Protein AF-A0A3D5IE37-F1 (afdb_monomer)

Mean predicted aligned error: 9.12 Å

Structure (mmCIF, N/CA/C/O backbone):
data_AF-A0A3D5IE37-F1
#
_entry.id   AF-A0A3D5IE37-F1
#
loop_
_atom_site.group_PDB
_atom_site.id
_atom_site.type_symbol
_atom_site.label_atom_id
_atom_site.label_alt_id
_atom_site.label_comp_id
_atom_site.label_asym_id
_atom_site.label_entity_id
_atom_site.label_seq_id
_atom_site.pdbx_PDB_ins_code
_atom_site.Cartn_x
_atom_site.Cartn_y
_atom_site.Cartn_z
_atom_site.occupancy
_atom_site.B_iso_or_equiv
_atom_site.auth_seq_id
_atom_site.auth_comp_id
_atom_site.auth_asym_id
_atom_site.auth_atom_id
_atom_site.pdbx_PDB_model_num
ATOM 1 N N . PHE A 1 1 ? 24.289 -5.145 -9.942 1.00 61.62 1 PHE A N 1
ATOM 2 C CA . PHE A 1 1 ? 22.861 -5.297 -10.279 1.00 61.62 1 PHE A CA 1
ATOM 3 C C . PHE A 1 1 ? 22.129 -5.679 -9.008 1.00 61.62 1 PHE A C 1
ATOM 5 O O . PHE A 1 1 ? 22.575 -6.608 -8.351 1.00 61.62 1 PHE A O 1
ATOM 12 N N . GLY A 1 2 ? 21.115 -4.911 -8.611 1.00 79.81 2 GLY A N 1
ATOM 13 C CA . GLY A 1 2 ? 20.305 -5.196 -7.425 1.00 79.81 2 GLY A CA 1
ATOM 14 C C . GLY A 1 2 ? 18.873 -5.520 -7.830 1.00 79.81 2 GLY A C 1
ATOM 15 O O . GLY A 1 2 ? 18.390 -5.004 -8.842 1.00 79.81 2 GLY A O 1
ATOM 16 N N . TYR A 1 3 ? 18.218 -6.362 -7.045 1.00 84.81 3 TYR A N 1
ATOM 17 C CA . TYR A 1 3 ? 16.787 -6.631 -7.114 1.00 84.81 3 TYR A CA 1
ATOM 18 C C . TYR A 1 3 ? 16.126 -6.117 -5.836 1.00 84.81 3 TYR A C 1
ATOM 20 O O . TYR A 1 3 ? 16.789 -5.929 -4.813 1.00 84.81 3 TYR A O 1
ATOM 28 N N . LYS A 1 4 ? 14.833 -5.843 -5.925 1.00 86.88 4 LYS A N 1
ATOM 29 C CA . LYS A 1 4 ? 13.971 -5.525 -4.793 1.00 86.88 4 LYS A CA 1
ATOM 30 C C . LYS A 1 4 ? 12.756 -6.440 -4.853 1.00 86.88 4 LYS A C 1
ATOM 32 O O . LYS A 1 4 ? 12.306 -6.813 -5.935 1.00 86.88 4 LYS A O 1
ATOM 37 N N . GLU A 1 5 ? 12.265 -6.810 -3.687 1.00 86.50 5 GLU A N 1
ATOM 38 C CA . GLU A 1 5 ? 11.065 -7.619 -3.534 1.00 86.50 5 GLU A CA 1
ATOM 39 C C . GLU A 1 5 ? 9.984 -6.734 -2.935 1.00 86.50 5 GLU A C 1
ATOM 41 O O . GLU A 1 5 ? 10.234 -5.994 -1.985 1.00 86.50 5 GLU A O 1
ATOM 46 N N . HIS A 1 6 ? 8.804 -6.804 -3.527 1.00 85.12 6 HIS A N 1
ATOM 47 C CA . HIS A 1 6 ? 7.599 -6.133 -3.092 1.00 85.12 6 HIS A CA 1
ATOM 48 C C . HIS A 1 6 ? 6.653 -7.192 -2.555 1.00 85.12 6 HIS A C 1
ATOM 50 O O . HIS A 1 6 ? 6.383 -8.182 -3.235 1.00 85.12 6 HIS A O 1
ATOM 56 N N . ILE A 1 7 ? 6.154 -7.003 -1.341 1.00 84.19 7 ILE A N 1
ATOM 57 C CA . ILE A 1 7 ? 5.320 -8.008 -0.678 1.00 84.19 7 ILE A CA 1
ATOM 58 C C . ILE A 1 7 ? 4.006 -7.354 -0.288 1.00 84.19 7 ILE A C 1
ATOM 60 O O . ILE A 1 7 ? 4.006 -6.317 0.373 1.00 84.19 7 ILE A O 1
ATOM 64 N N . SER A 1 8 ? 2.894 -7.982 -0.665 1.00 85.00 8 SER A N 1
ATOM 65 C CA . SER A 1 8 ? 1.564 -7.615 -0.198 1.00 85.00 8 SER A CA 1
ATOM 66 C C . SER A 1 8 ? 1.031 -8.652 0.776 1.00 85.00 8 SER A C 1
ATOM 68 O O . SER A 1 8 ? 1.040 -9.863 0.520 1.00 85.00 8 SER A O 1
ATOM 70 N N . VAL A 1 9 ? 0.577 -8.155 1.917 1.00 82.38 9 VAL A N 1
ATOM 71 C CA . VAL A 1 9 ? 0.139 -8.954 3.054 1.00 82.38 9 VAL A CA 1
ATOM 72 C C . VAL A 1 9 ? -1.236 -8.488 3.491 1.00 82.38 9 VAL A C 1
ATOM 74 O O . VAL A 1 9 ? -1.500 -7.291 3.552 1.00 82.38 9 VAL A O 1
ATOM 77 N N . ASP A 1 10 ? -2.109 -9.420 3.843 1.00 83.06 10 ASP A N 1
ATOM 78 C CA . ASP A 1 10 ? -3.398 -9.085 4.430 1.00 83.06 10 ASP A CA 1
ATOM 79 C C . ASP A 1 10 ? -3.194 -8.508 5.841 1.00 83.06 10 ASP A C 1
ATOM 81 O O . ASP A 1 10 ? -2.530 -9.108 6.689 1.00 83.06 10 ASP A O 1
ATOM 85 N N . ALA A 1 11 ? -3.744 -7.322 6.101 1.00 76.19 11 ALA A N 1
ATOM 86 C CA . ALA A 1 11 ? -3.515 -6.597 7.351 1.00 76.19 11 ALA A CA 1
ATOM 87 C C . ALA A 1 11 ? -4.199 -7.256 8.562 1.00 76.19 11 ALA A C 1
ATOM 89 O O . ALA A 1 11 ? -3.743 -7.078 9.695 1.00 76.19 11 ALA A O 1
ATOM 90 N N . ASP A 1 12 ? -5.291 -7.990 8.328 1.00 75.88 12 ASP A N 1
ATOM 91 C CA . ASP A 1 12 ? -6.107 -8.594 9.381 1.00 75.88 12 ASP A CA 1
ATOM 92 C C . ASP A 1 12 ? -5.509 -9.935 9.844 1.00 75.88 12 ASP A C 1
ATOM 94 O O . ASP A 1 12 ? -5.401 -10.197 11.044 1.00 75.88 12 ASP A O 1
ATOM 98 N N . SER A 1 13 ? -5.099 -10.777 8.893 1.00 73.75 13 SER A N 1
ATOM 99 C CA . SER A 1 13 ? -4.557 -12.121 9.126 1.00 73.75 13 SER A CA 1
ATOM 100 C C . SER A 1 13 ? -3.029 -12.177 9.169 1.00 73.75 13 SER A C 1
ATOM 102 O O . SER A 1 13 ? -2.472 -13.108 9.750 1.00 73.75 13 SER A O 1
ATOM 104 N N . GLY A 1 14 ? -2.337 -11.200 8.576 1.00 73.50 14 GLY A N 1
ATOM 105 C CA . GLY A 1 14 ? -0.884 -11.229 8.404 1.00 73.50 14 GLY A CA 1
ATOM 106 C C . GLY A 1 14 ? -0.408 -12.220 7.335 1.00 73.50 14 GLY A C 1
ATOM 107 O O . GLY A 1 14 ? 0.783 -12.525 7.290 1.00 73.50 14 GLY A O 1
ATOM 108 N N . LEU A 1 15 ? -1.312 -12.741 6.496 1.00 76.69 15 LEU A N 1
ATOM 109 C CA . LEU A 1 15 ? -0.975 -13.697 5.441 1.00 76.69 15 LEU A CA 1
ATOM 110 C C . LEU A 1 15 ? -0.472 -12.989 4.187 1.00 76.69 15 LEU A C 1
ATOM 112 O O . LEU A 1 15 ? -1.116 -12.078 3.666 1.00 76.69 15 LEU A O 1
ATOM 116 N N . VAL A 1 16 ? 0.677 -13.438 3.683 1.00 78.94 16 VAL A N 1
ATOM 117 C CA . VAL A 1 16 ? 1.215 -12.975 2.402 1.00 78.94 16 VAL A CA 1
ATOM 118 C C . VAL A 1 16 ? 0.307 -13.479 1.290 1.00 78.94 16 VAL A C 1
ATOM 120 O O . VAL A 1 16 ? 0.041 -14.679 1.209 1.00 78.94 16 VAL A O 1
ATOM 123 N N . HIS A 1 17 ? -0.153 -12.570 0.436 1.00 78.12 17 HIS A N 1
ATOM 124 C CA . HIS A 1 17 ? -1.025 -12.923 -0.681 1.00 78.12 17 HIS A CA 1
ATOM 125 C C . HIS A 1 17 ? -0.387 -12.664 -2.049 1.00 78.12 17 HIS A C 1
ATOM 127 O O . HIS A 1 17 ? -0.724 -13.370 -2.996 1.00 78.12 17 HIS A O 1
ATOM 133 N N . THR A 1 18 ? 0.557 -11.719 -2.150 1.00 82.19 18 THR A N 1
ATOM 134 C CA . THR A 1 18 ? 1.283 -11.426 -3.396 1.00 82.19 18 THR A CA 1
ATOM 135 C C . THR A 1 18 ? 2.745 -11.094 -3.096 1.00 82.19 18 THR A C 1
ATOM 137 O O . THR A 1 18 ? 3.034 -10.391 -2.128 1.00 82.19 18 THR A O 1
ATOM 140 N N . VAL A 1 19 ? 3.669 -11.585 -3.924 1.00 84.88 19 VAL A N 1
ATOM 141 C CA . VAL A 1 19 ? 5.097 -11.242 -3.871 1.00 84.88 19 VAL A CA 1
ATOM 142 C C . VAL A 1 19 ? 5.585 -11.006 -5.291 1.00 84.88 19 VAL A C 1
ATOM 144 O O . VAL A 1 19 ? 5.461 -11.894 -6.126 1.00 84.88 19 VAL A O 1
ATOM 147 N N . GLU A 1 20 ? 6.171 -9.840 -5.536 1.00 84.75 20 GLU A N 1
ATOM 148 C CA . GLU A 1 20 ? 6.696 -9.446 -6.841 1.00 84.75 20 GLU A CA 1
ATOM 149 C C . GLU A 1 20 ? 8.157 -9.022 -6.732 1.00 84.75 20 GLU A C 1
ATOM 151 O O . GLU A 1 20 ? 8.533 -8.224 -5.874 1.00 84.75 20 GLU A O 1
ATOM 156 N N . THR A 1 21 ? 9.004 -9.525 -7.625 1.00 85.19 21 THR A N 1
ATOM 157 C CA . THR A 1 21 ? 10.433 -9.192 -7.638 1.00 85.19 21 THR A CA 1
ATOM 158 C C . THR A 1 21 ? 10.746 -8.324 -8.842 1.00 85.19 21 THR A C 1
ATOM 160 O O . THR A 1 21 ? 10.523 -8.715 -9.985 1.00 85.19 21 THR A O 1
ATOM 163 N N . THR A 1 22 ? 11.326 -7.150 -8.604 1.00 86.12 22 THR A N 1
ATOM 164 C CA . THR A 1 22 ? 11.709 -6.231 -9.676 1.00 86.12 22 THR A CA 1
ATOM 165 C C . THR A 1 22 ? 13.175 -5.846 -9.612 1.00 86.12 22 THR A C 1
ATOM 167 O O . THR A 1 22 ? 13.880 -6.023 -8.614 1.00 86.12 22 THR A O 1
ATOM 170 N N . SER A 1 23 ? 13.676 -5.314 -10.724 1.00 86.19 23 SER A N 1
ATOM 171 C CA . SER A 1 23 ? 15.002 -4.704 -10.737 1.00 86.19 23 SER A CA 1
ATOM 172 C C . SER A 1 23 ? 15.029 -3.451 -9.855 1.00 86.19 23 SER A C 1
ATOM 174 O O . SER A 1 23 ? 14.052 -2.709 -9.774 1.00 86.19 23 SER A O 1
ATOM 176 N N . ALA A 1 24 ? 16.179 -3.151 -9.248 1.00 83.44 24 ALA A N 1
ATOM 177 C CA . ALA A 1 24 ? 16.326 -2.002 -8.350 1.00 83.44 24 ALA A CA 1
ATOM 178 C C . ALA A 1 24 ? 15.996 -0.634 -8.991 1.00 83.44 24 ALA A C 1
ATOM 180 O O . ALA A 1 24 ? 15.788 0.338 -8.268 1.00 83.44 24 ALA A O 1
ATOM 181 N N . ASN A 1 25 ? 15.943 -0.553 -10.325 1.00 85.12 25 ASN A N 1
ATOM 182 C CA . ASN A 1 25 ? 15.612 0.664 -11.067 1.00 85.12 25 ASN A CA 1
ATOM 183 C C . ASN A 1 25 ? 14.100 0.957 -11.123 1.00 85.12 25 ASN A C 1
ATOM 185 O O . ASN A 1 25 ? 13.705 2.079 -11.432 1.00 85.12 25 ASN A O 1
ATOM 189 N N . VAL A 1 26 ? 13.242 -0.031 -10.847 1.00 84.19 26 VAL A N 1
ATOM 190 C CA . VAL A 1 26 ? 11.786 0.162 -10.861 1.00 84.19 26 VAL A CA 1
ATOM 191 C C . VAL A 1 26 ? 11.369 0.948 -9.620 1.00 84.19 26 VAL A C 1
ATOM 193 O O . VAL A 1 26 ? 11.796 0.652 -8.502 1.00 84.19 26 VAL A O 1
ATOM 196 N N . HIS A 1 27 ? 10.546 1.980 -9.812 1.00 82.69 27 HIS A N 1
ATOM 197 C CA . HIS A 1 27 ? 10.017 2.770 -8.705 1.00 82.69 27 HIS A CA 1
ATOM 198 C C . HIS A 1 27 ? 8.890 2.008 -8.000 1.00 82.69 27 HIS A C 1
ATOM 200 O O . HIS A 1 27 ? 7.975 1.518 -8.659 1.00 82.69 27 HIS A O 1
ATOM 206 N N . ASP A 1 28 ? 8.913 1.971 -6.667 1.00 82.06 28 ASP A N 1
ATOM 207 C CA . ASP A 1 28 ? 8.025 1.111 -5.871 1.00 82.06 28 ASP A CA 1
ATOM 208 C C . ASP A 1 28 ? 6.542 1.438 -6.114 1.00 82.06 28 ASP A C 1
ATOM 210 O O . ASP A 1 28 ? 5.707 0.553 -6.261 1.00 82.06 28 ASP A O 1
ATOM 214 N N . SER A 1 29 ? 6.212 2.720 -6.298 1.00 83.19 29 SER A N 1
ATOM 215 C CA . SER A 1 29 ? 4.851 3.151 -6.651 1.00 83.19 29 SER A CA 1
ATOM 216 C C . SER A 1 29 ? 4.298 2.607 -7.979 1.00 83.19 29 SER A C 1
ATOM 218 O O . SER A 1 29 ? 3.123 2.832 -8.239 1.00 83.19 29 SER A O 1
ATOM 220 N N . ASN A 1 30 ? 5.100 2.006 -8.873 1.00 84.19 30 ASN A N 1
ATOM 221 C CA . ASN A 1 30 ? 4.582 1.321 -10.078 1.00 84.19 30 ASN A CA 1
ATOM 222 C C . ASN A 1 30 ? 4.021 -0.060 -9.721 1.00 84.19 30 ASN A C 1
ATOM 224 O O . ASN A 1 30 ? 3.115 -0.546 -10.378 1.00 84.19 30 ASN A O 1
ATOM 228 N N . MET A 1 31 ? 4.553 -0.687 -8.674 1.00 85.75 31 MET A N 1
ATOM 229 C CA . MET A 1 31 ? 4.253 -2.081 -8.362 1.00 85.75 31 MET A CA 1
ATOM 230 C C . MET A 1 31 ? 2.967 -2.253 -7.569 1.00 85.75 31 MET A C 1
ATOM 232 O O . MET A 1 31 ? 2.509 -3.370 -7.388 1.00 85.75 31 MET A O 1
ATOM 236 N N . VAL A 1 32 ? 2.346 -1.160 -7.123 1.00 84.88 32 VAL A N 1
ATOM 237 C CA . VAL A 1 32 ? 1.114 -1.229 -6.333 1.00 84.88 32 VAL A CA 1
ATOM 238 C C . VAL A 1 32 ? -0.007 -1.927 -7.095 1.00 84.88 32 VAL A C 1
ATOM 240 O O . VAL A 1 32 ? -0.757 -2.665 -6.481 1.00 84.88 32 VAL A O 1
ATOM 243 N N . VAL A 1 33 ? -0.103 -1.744 -8.411 1.00 84.31 33 VAL A N 1
ATOM 244 C CA . VAL A 1 33 ? -1.137 -2.391 -9.233 1.00 84.31 33 VAL A CA 1
ATOM 245 C C . VAL A 1 33 ? -0.969 -3.910 -9.238 1.00 84.31 33 VAL A C 1
ATOM 247 O O . VAL A 1 33 ? -1.936 -4.625 -9.008 1.00 84.31 33 VAL A O 1
ATOM 250 N N . GLU A 1 34 ? 0.264 -4.386 -9.412 1.00 85.00 34 GLU A N 1
ATOM 251 C CA . GLU A 1 34 ? 0.602 -5.818 -9.430 1.00 85.00 34 GLU A CA 1
ATOM 252 C C . GLU A 1 34 ? 0.430 -6.477 -8.053 1.00 85.00 34 GLU A C 1
ATOM 254 O O . GLU A 1 34 ? 0.144 -7.665 -7.941 1.00 85.00 34 GLU A O 1
ATOM 259 N N . LEU A 1 35 ? 0.588 -5.702 -6.978 1.00 84.50 35 LEU A N 1
ATOM 260 C CA . LEU A 1 35 ? 0.480 -6.196 -5.608 1.00 84.50 35 LEU A CA 1
ATOM 261 C C . LEU A 1 35 ? -0.967 -6.386 -5.137 1.00 84.50 35 LEU A C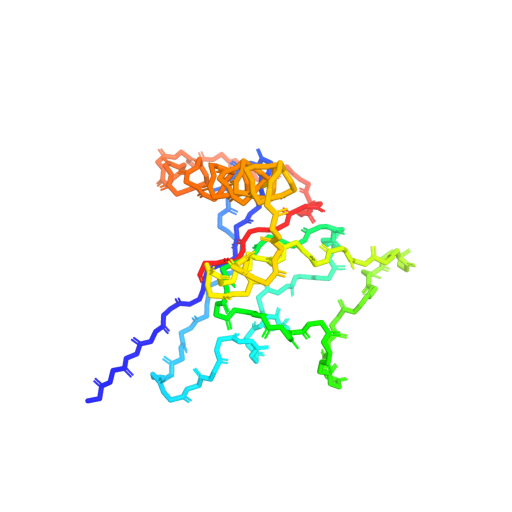 1
ATOM 263 O O . LEU A 1 35 ? -1.191 -7.138 -4.188 1.00 84.50 35 LEU A O 1
ATOM 267 N N . LEU A 1 36 ? -1.937 -5.720 -5.767 1.00 84.31 36 LEU A N 1
ATOM 268 C CA . LEU A 1 36 ? -3.338 -5.721 -5.346 1.00 84.31 36 LEU A CA 1
ATOM 269 C C . LEU A 1 36 ? -4.148 -6.806 -6.055 1.00 84.31 36 LEU A C 1
ATOM 271 O O . LEU A 1 36 ? -4.015 -7.027 -7.253 1.00 84.31 36 LEU A O 1
ATOM 275 N N . GLN A 1 37 ? -5.061 -7.439 -5.322 1.00 79.44 37 GLN A N 1
ATOM 276 C CA . GLN A 1 37 ? -5.996 -8.431 -5.864 1.00 79.44 37 GLN A CA 1
ATOM 277 C C . GLN A 1 37 ? -7.322 -7.801 -6.322 1.00 79.44 37 GLN A C 1
ATOM 279 O O . GLN A 1 37 ? -8.177 -8.468 -6.910 1.00 79.44 37 GLN A O 1
ATOM 284 N N . GLY A 1 38 ? -7.514 -6.509 -6.044 1.00 79.50 38 GLY A N 1
ATOM 285 C CA . GLY A 1 38 ? -8.718 -5.758 -6.376 1.00 79.50 38 GLY A CA 1
ATOM 286 C C . GLY A 1 38 ? -9.867 -6.000 -5.399 1.00 79.50 38 GLY A C 1
ATOM 287 O O . GLY A 1 38 ? -10.989 -5.589 -5.673 1.00 79.50 38 GLY A O 1
ATOM 288 N N . THR A 1 39 ? -9.641 -6.652 -4.257 1.00 81.50 39 THR A N 1
ATOM 289 C CA . THR A 1 39 ? -10.670 -6.849 -3.212 1.00 81.50 39 THR A CA 1
ATOM 290 C C . THR A 1 39 ? -10.464 -5.949 -1.998 1.00 81.50 39 THR A C 1
ATOM 292 O O . THR A 1 39 ? -11.368 -5.782 -1.173 1.00 81.50 39 THR A O 1
ATOM 295 N N . GLU A 1 40 ? -9.294 -5.326 -1.924 1.00 82.38 40 GLU A N 1
ATOM 296 C CA . GLU A 1 40 ? -8.842 -4.472 -0.845 1.00 82.38 40 GLU A CA 1
ATOM 297 C C . GLU A 1 40 ? -9.678 -3.190 -0.761 1.00 82.38 40 GLU A C 1
ATOM 299 O O . GLU A 1 40 ? -10.092 -2.608 -1.762 1.00 82.38 40 GLU A O 1
ATOM 304 N N . LYS A 1 41 ? -9.925 -2.727 0.462 1.00 84.12 41 LYS A N 1
ATOM 305 C CA . LYS A 1 41 ? -10.604 -1.459 0.762 1.00 84.12 41 LYS A CA 1
ATOM 306 C C . LYS A 1 41 ? -9.642 -0.428 1.313 1.00 84.12 41 LYS A C 1
ATOM 308 O O . LYS A 1 41 ? -9.836 0.763 1.086 1.00 84.12 41 LYS A O 1
ATOM 313 N N . GLU A 1 42 ? -8.621 -0.868 2.037 1.00 84.88 42 GLU A N 1
ATOM 314 C CA . GLU A 1 42 ? -7.579 -0.007 2.580 1.00 84.88 42 GLU A CA 1
ATOM 315 C C . GLU A 1 42 ? -6.204 -0.595 2.250 1.00 84.88 42 GLU A C 1
ATOM 317 O O . GLU A 1 42 ? -5.987 -1.795 2.405 1.00 84.88 42 GLU A O 1
ATOM 322 N N . ILE A 1 43 ? -5.290 0.254 1.780 1.00 86.19 43 ILE A N 1
ATOM 323 C CA . ILE A 1 43 ? -3.919 -0.119 1.416 1.00 86.19 43 ILE A CA 1
ATOM 324 C C . ILE A 1 43 ? -2.961 0.688 2.278 1.00 86.19 43 ILE A C 1
ATOM 326 O O . ILE A 1 43 ? -2.953 1.917 2.217 1.00 86.19 43 ILE A O 1
ATOM 330 N N . TYR A 1 44 ? -2.118 0.016 3.046 1.00 85.69 44 TYR A N 1
ATOM 331 C CA . TYR A 1 44 ? -1.062 0.630 3.843 1.00 85.69 44 TYR A CA 1
ATOM 332 C C . TYR A 1 44 ? 0.277 0.409 3.163 1.00 85.69 44 TYR A C 1
ATOM 334 O O . TYR A 1 44 ? 0.607 -0.722 2.838 1.00 85.69 44 TYR A O 1
ATOM 342 N N . GLY A 1 45 ? 1.076 1.454 2.982 1.00 85.50 45 GLY A N 1
ATOM 343 C CA . GLY A 1 45 ? 2.385 1.317 2.345 1.00 85.50 45 GLY A CA 1
ATOM 344 C C . GLY A 1 45 ? 3.406 2.304 2.877 1.00 85.50 45 GLY A C 1
ATOM 345 O O . GLY A 1 45 ? 3.050 3.340 3.442 1.00 85.50 45 GLY A O 1
ATOM 346 N N . ASP A 1 46 ? 4.688 1.994 2.687 1.00 84.00 46 ASP A N 1
ATOM 347 C CA . ASP A 1 46 ? 5.767 2.934 2.989 1.00 84.00 46 ASP A CA 1
ATOM 348 C C . ASP A 1 46 ? 5.747 4.132 2.021 1.00 84.00 46 ASP A C 1
ATOM 350 O O . 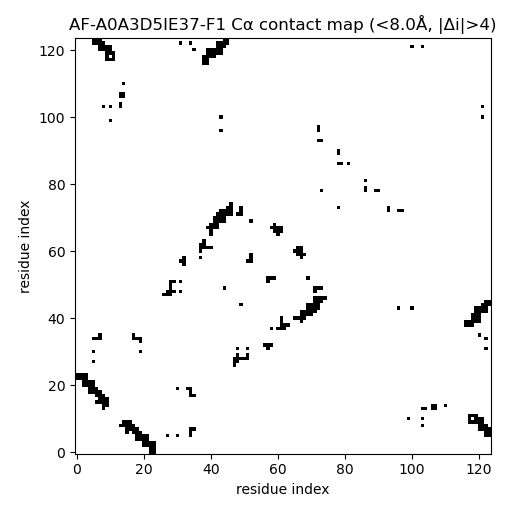ASP A 1 46 ? 5.209 4.097 0.918 1.00 84.00 46 ASP A O 1
ATOM 354 N N . SER A 1 47 ? 6.417 5.202 2.414 1.00 81.06 47 SER A N 1
ATOM 355 C CA . SER A 1 47 ? 6.679 6.415 1.653 1.00 81.06 47 SER A CA 1
ATOM 356 C C . SER A 1 47 ? 7.386 6.219 0.298 1.00 81.06 47 SER A C 1
ATOM 358 O O . SER A 1 47 ? 7.476 7.180 -0.478 1.00 81.06 47 SER A O 1
ATOM 360 N N . GLY A 1 48 ? 7.882 5.013 -0.008 1.00 82.19 48 GLY A N 1
ATOM 361 C CA . GLY A 1 48 ? 8.322 4.606 -1.353 1.00 82.19 48 GLY A CA 1
ATOM 362 C C . GLY A 1 48 ? 7.156 4.447 -2.339 1.00 82.19 48 GLY A C 1
ATOM 363 O O . GLY A 1 48 ? 7.272 4.793 -3.513 1.00 82.19 48 GLY A O 1
ATOM 364 N N . TYR A 1 49 ? 5.982 4.062 -1.837 1.00 84.38 49 TYR A N 1
ATOM 365 C CA . TYR A 1 49 ? 4.741 3.921 -2.601 1.00 84.38 49 TYR A CA 1
ATOM 366 C C . TYR A 1 49 ? 3.947 5.233 -2.714 1.00 84.38 49 TYR A C 1
ATOM 368 O O . TYR A 1 49 ? 2.835 5.268 -3.244 1.00 84.38 49 TYR A O 1
ATOM 376 N N . LEU A 1 50 ? 4.505 6.346 -2.225 1.00 84.56 50 LEU A N 1
ATOM 377 C CA . LEU A 1 50 ? 3.844 7.646 -2.259 1.00 84.56 50 LEU A CA 1
ATOM 378 C C . LEU A 1 50 ? 3.556 8.067 -3.707 1.00 84.56 50 LEU A C 1
ATOM 380 O O . LEU A 1 50 ? 4.442 8.059 -4.560 1.00 84.56 50 LEU A O 1
ATOM 384 N N . GLY A 1 51 ? 2.312 8.472 -3.966 1.00 82.62 51 GLY A N 1
ATOM 385 C CA . GLY A 1 51 ? 1.860 8.877 -5.298 1.00 82.62 51 GLY A CA 1
ATOM 386 C C . GLY A 1 51 ? 1.374 7.732 -6.187 1.00 82.62 51 GLY A C 1
ATOM 387 O O . GLY A 1 51 ? 0.974 8.014 -7.310 1.00 82.62 51 GLY A O 1
ATOM 388 N N . ALA A 1 52 ? 1.347 6.485 -5.699 1.00 83.62 52 ALA A N 1
ATOM 389 C CA . ALA A 1 52 ? 0.712 5.374 -6.413 1.00 83.62 52 ALA A CA 1
ATOM 390 C C . ALA A 1 52 ? -0.769 5.652 -6.727 1.00 83.62 52 ALA A C 1
ATOM 392 O O . ALA A 1 52 ? -1.222 5.360 -7.820 1.00 83.62 52 ALA A O 1
ATOM 393 N N . GLU A 1 53 ? -1.488 6.324 -5.820 1.00 80.56 53 GLU A N 1
ATOM 394 C CA . GLU A 1 53 ? -2.894 6.728 -6.007 1.00 80.56 53 GLU A CA 1
ATOM 395 C C . GLU A 1 53 ? -3.120 7.739 -7.150 1.00 80.56 53 GLU A C 1
ATOM 397 O O . GLU A 1 53 ? -4.253 7.973 -7.551 1.00 80.56 53 GLU A O 1
ATOM 402 N N . LYS A 1 54 ? -2.063 8.412 -7.628 1.00 82.50 54 LYS A N 1
ATOM 403 C CA . LYS A 1 54 ? -2.161 9.493 -8.627 1.00 82.50 54 LYS A CA 1
ATOM 404 C C . LYS A 1 54 ? -1.736 9.061 -10.020 1.00 82.50 54 LYS A C 1
ATOM 406 O O . LYS A 1 54 ? -1.615 9.914 -10.895 1.00 82.50 54 LYS A O 1
ATOM 411 N N . LYS A 1 55 ? -1.420 7.784 -10.199 1.00 82.12 55 LYS A N 1
ATOM 412 C CA . LYS A 1 55 ? -1.020 7.270 -11.498 1.00 82.12 55 LYS A CA 1
ATOM 413 C C . LYS A 1 55 ? -2.220 6.884 -12.335 1.00 82.12 55 LYS A C 1
ATOM 415 O O . LYS A 1 55 ? -3.285 6.586 -11.805 1.00 82.12 55 LYS A O 1
ATOM 420 N N . ASP A 1 56 ? -2.005 6.871 -13.642 1.00 78.00 56 ASP A N 1
ATOM 421 C CA . ASP A 1 56 ? -3.033 6.522 -14.619 1.00 78.00 56 ASP A CA 1
ATOM 422 C C . ASP A 1 56 ? -3.465 5.048 -14.511 1.00 78.00 56 ASP A C 1
ATOM 424 O O . ASP A 1 56 ? -4.592 4.711 -14.859 1.00 78.00 56 ASP A O 1
ATOM 428 N N . ASP A 1 57 ? -2.594 4.181 -13.988 1.00 81.75 57 ASP A N 1
ATOM 429 C CA . ASP A 1 57 ? -2.833 2.755 -13.739 1.00 81.75 57 ASP A CA 1
ATOM 430 C C . ASP A 1 57 ? -3.364 2.456 -12.322 1.00 81.75 57 ASP A C 1
ATOM 432 O O . ASP A 1 57 ? -3.557 1.296 -11.962 1.00 81.75 57 ASP A O 1
ATOM 436 N N . ALA A 1 58 ? -3.628 3.479 -11.502 1.00 81.50 58 ALA A N 1
ATOM 437 C CA . ALA A 1 58 ? -4.025 3.290 -10.111 1.00 81.50 58 ALA A CA 1
ATOM 438 C C . ALA A 1 58 ? -5.403 2.618 -9.964 1.00 81.50 58 ALA A C 1
ATOM 440 O O . ALA A 1 58 ? -6.419 3.090 -10.481 1.00 81.50 58 ALA A O 1
ATOM 441 N N . ILE A 1 59 ? -5.460 1.560 -9.151 1.00 82.69 59 ILE A N 1
ATOM 442 C CA . ILE A 1 59 ? -6.711 0.887 -8.782 1.00 82.69 59 ILE A CA 1
ATOM 443 C C . ILE A 1 59 ? -7.423 1.696 -7.688 1.00 82.69 59 ILE A C 1
ATOM 445 O O . ILE A 1 59 ? -7.228 1.496 -6.494 1.00 82.69 59 ILE A O 1
ATOM 449 N N . LEU A 1 60 ? -8.274 2.639 -8.089 1.00 83.88 60 LEU A N 1
ATOM 450 C CA . LEU A 1 60 ? -9.012 3.493 -7.146 1.00 83.88 60 LEU A CA 1
ATOM 451 C C . LEU A 1 60 ? -10.295 2.853 -6.606 1.00 83.88 60 LEU A C 1
ATOM 453 O O . LEU A 1 60 ? -10.833 3.308 -5.596 1.00 83.88 60 LEU A O 1
ATOM 457 N N . VAL A 1 61 ? -10.800 1.822 -7.281 1.00 84.81 61 VAL A N 1
ATOM 458 C CA . VAL A 1 61 ? -12.017 1.100 -6.909 1.00 84.81 61 VAL A CA 1
ATOM 459 C C . VAL A 1 61 ? -11.747 -0.393 -6.885 1.00 84.81 61 VAL A C 1
ATOM 461 O O . VAL A 1 61 ? -11.033 -0.917 -7.734 1.00 84.81 61 VAL A O 1
ATOM 464 N N . ASN A 1 62 ? -12.324 -1.072 -5.903 1.00 84.50 62 ASN A N 1
ATOM 465 C CA . ASN A 1 62 ? -12.252 -2.519 -5.813 1.00 84.50 62 ASN A CA 1
ATOM 466 C C . ASN A 1 62 ? -13.264 -3.179 -6.773 1.00 84.50 62 ASN A C 1
ATOM 468 O O . ASN A 1 62 ? -14.139 -2.521 -7.341 1.00 84.50 62 ASN A O 1
ATOM 472 N N . ASN A 1 63 ? -13.197 -4.501 -6.894 1.00 83.12 63 ASN A N 1
ATOM 473 C CA . ASN A 1 63 ? -14.099 -5.326 -7.701 1.00 83.12 63 ASN A CA 1
ATOM 474 C C . ASN A 1 63 ? -15.570 -5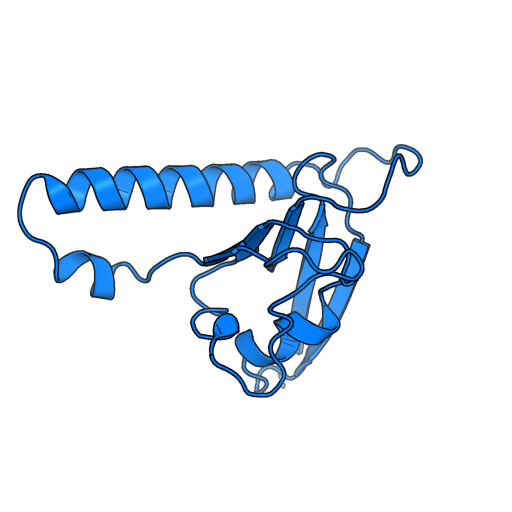.220 -7.248 1.00 83.12 63 ASN A C 1
ATOM 476 O O . ASN A 1 63 ? -16.479 -5.528 -8.013 1.00 83.12 63 ASN A O 1
ATOM 480 N N . GLU A 1 64 ? -15.823 -4.759 -6.018 1.00 80.75 64 GLU A N 1
ATOM 481 C CA . GLU A 1 64 ? -17.166 -4.470 -5.496 1.00 80.75 64 GLU A CA 1
ATOM 482 C C . GLU A 1 64 ? -17.648 -3.037 -5.820 1.00 80.75 64 GLU A C 1
ATOM 484 O O . GLU A 1 64 ? -18.714 -2.632 -5.351 1.00 80.75 64 GLU A O 1
ATOM 489 N N . GLY A 1 65 ? -16.866 -2.239 -6.556 1.00 82.12 65 GLY A N 1
ATOM 490 C CA . GLY A 1 65 ? -17.161 -0.840 -6.885 1.00 82.12 65 GLY A CA 1
ATOM 491 C C . GLY A 1 65 ? -16.989 0.147 -5.723 1.00 82.12 65 GLY A C 1
ATOM 492 O O . GLY A 1 65 ? -17.492 1.269 -5.784 1.00 82.12 65 GLY A O 1
ATOM 493 N N . LYS A 1 66 ? -16.309 -0.247 -4.641 1.00 85.00 66 LYS A N 1
ATOM 494 C CA . LYS A 1 66 ? -16.028 0.608 -3.477 1.00 85.00 66 LYS A CA 1
ATOM 495 C C . LYS A 1 66 ? -14.680 1.312 -3.639 1.00 85.00 66 LYS A C 1
ATOM 497 O O . LYS A 1 66 ? -13.729 0.682 -4.097 1.00 85.00 66 LYS A O 1
ATOM 502 N N . PRO A 1 67 ? -14.568 2.585 -3.221 1.00 86.12 67 PRO A N 1
ATOM 503 C CA . PRO A 1 67 ? -13.312 3.316 -3.298 1.00 86.12 67 PRO A CA 1
ATOM 504 C C . PRO A 1 67 ? -12.272 2.719 -2.350 1.00 86.12 67 PRO A C 1
ATOM 506 O O . PRO A 1 67 ? -12.570 2.452 -1.181 1.00 86.12 67 PRO A O 1
ATOM 509 N N . ILE A 1 68 ? -11.051 2.562 -2.851 1.00 87.19 68 ILE A N 1
ATOM 510 C CA . ILE A 1 68 ? -9.909 2.079 -2.082 1.00 87.19 68 ILE A CA 1
ATOM 511 C C . ILE A 1 68 ? -9.214 3.261 -1.402 1.00 87.19 68 ILE A C 1
ATOM 513 O O . ILE A 1 68 ? -8.940 4.295 -2.012 1.00 87.19 68 ILE A O 1
ATOM 517 N N . ARG A 1 69 ? -8.928 3.124 -0.107 1.00 87.38 69 ARG A N 1
ATOM 518 C CA . ARG A 1 69 ? -8.237 4.137 0.693 1.00 87.38 69 ARG A CA 1
ATOM 519 C C . ARG A 1 69 ? -6.745 3.853 0.751 1.00 87.38 69 ARG A C 1
ATOM 521 O O . ARG A 1 69 ? -6.305 2.929 1.432 1.00 87.38 69 ARG A O 1
ATOM 528 N N . TYR A 1 70 ? -5.966 4.719 0.120 1.00 85.62 70 TYR A N 1
ATOM 529 C CA . TYR A 1 70 ? -4.511 4.688 0.190 1.00 85.62 70 TYR A CA 1
ATOM 530 C C . TYR A 1 70 ? -4.011 5.372 1.469 1.00 85.62 70 TYR A C 1
ATOM 532 O O . TYR A 1 70 ? -4.061 6.590 1.633 1.00 85.62 70 TYR A O 1
ATOM 540 N N . GLN A 1 71 ? -3.498 4.577 2.401 1.00 85.19 71 GLN A N 1
ATOM 541 C CA . GLN A 1 71 ? -2.890 5.007 3.656 1.00 85.19 71 GLN A CA 1
ATOM 542 C C . GLN A 1 71 ? -1.368 4.900 3.585 1.00 85.19 71 GLN A C 1
ATOM 544 O O . GLN A 1 71 ? -0.729 4.218 4.384 1.00 85.19 71 GLN A O 1
ATOM 549 N N . ILE A 1 72 ? -0.775 5.637 2.649 1.00 85.44 72 ILE A N 1
ATOM 550 C CA . ILE A 1 72 ? 0.676 5.662 2.481 1.00 85.44 72 ILE A CA 1
ATOM 551 C C . ILE A 1 72 ? 1.338 6.554 3.537 1.00 85.44 72 ILE A C 1
ATOM 553 O O . ILE A 1 72 ? 0.837 7.633 3.884 1.00 85.44 72 ILE A O 1
ATOM 557 N N . ASN A 1 73 ? 2.464 6.077 4.052 1.00 80.56 73 ASN A N 1
ATOM 558 C CA . ASN A 1 73 ? 3.301 6.773 5.012 1.00 80.56 73 ASN A CA 1
ATOM 559 C C . ASN A 1 73 ? 3.918 8.044 4.405 1.00 80.56 73 ASN A C 1
ATOM 561 O O . ASN A 1 73 ? 4.412 8.061 3.272 1.00 80.56 73 ASN A O 1
ATOM 565 N N . LYS A 1 74 ? 3.879 9.147 5.154 1.00 79.56 74 LYS A N 1
ATOM 566 C CA . LYS A 1 74 ? 4.458 10.425 4.7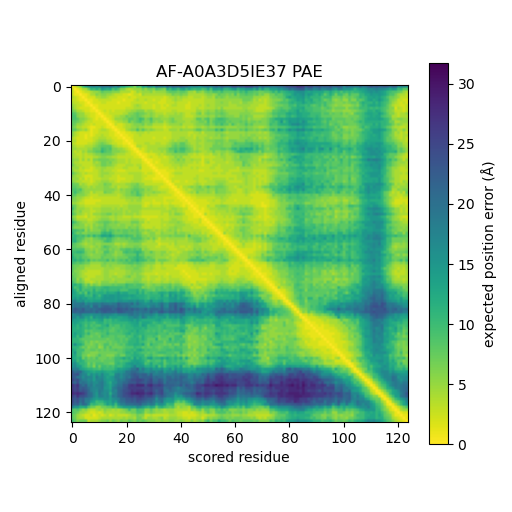28 1.00 79.56 74 LYS A CA 1
ATOM 567 C C . LYS A 1 74 ? 5.914 10.514 5.152 1.00 79.56 74 LYS A C 1
ATOM 569 O O . LYS A 1 74 ? 6.288 10.217 6.281 1.00 79.56 74 LYS A O 1
ATOM 574 N N . ARG A 1 75 ? 6.751 11.047 4.258 1.00 75.88 75 ARG A N 1
ATOM 575 C CA . ARG A 1 75 ? 8.165 11.284 4.575 1.00 75.88 75 ARG A CA 1
ATOM 576 C C . ARG A 1 75 ? 8.290 12.284 5.735 1.00 75.88 75 ARG A C 1
ATOM 578 O O . ARG A 1 75 ? 7.611 13.316 5.707 1.00 75.88 75 ARG A O 1
ATOM 585 N N . PRO A 1 76 ? 9.226 12.081 6.682 1.00 67.81 76 PRO A N 1
ATOM 586 C CA . PRO A 1 76 ? 9.451 13.007 7.797 1.00 67.81 76 PRO A CA 1
ATOM 587 C C . PRO A 1 76 ? 9.712 14.452 7.350 1.00 67.81 76 PRO A C 1
ATOM 589 O O . PRO A 1 76 ? 9.330 15.406 8.024 1.00 67.81 76 PRO A O 1
ATOM 592 N N . SER A 1 77 ? 10.323 14.636 6.175 1.00 68.69 77 SER A N 1
ATOM 593 C CA . SER A 1 77 ? 10.557 15.952 5.570 1.00 68.69 77 SER A CA 1
ATOM 594 C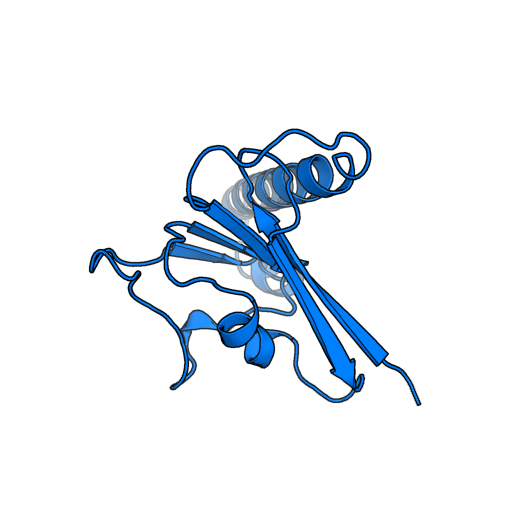 C . SER A 1 77 ? 9.270 16.684 5.174 1.00 68.69 77 SER A C 1
ATOM 596 O O . SER A 1 77 ? 9.232 17.911 5.235 1.00 68.69 77 SER A O 1
ATOM 598 N N . GLN A 1 78 ? 8.204 15.965 4.809 1.00 66.31 78 GLN A N 1
ATOM 599 C CA . GLN A 1 78 ? 6.895 16.558 4.531 1.00 66.31 78 GLN A CA 1
ATOM 600 C C . GLN A 1 78 ? 6.131 16.900 5.812 1.00 66.31 78 GLN A C 1
ATOM 602 O O . GLN A 1 78 ? 5.350 17.850 5.810 1.00 66.31 78 GLN A O 1
ATOM 607 N N . LEU A 1 79 ? 6.390 16.181 6.909 1.00 64.62 79 LEU A N 1
ATOM 608 C CA . LEU A 1 79 ? 5.797 16.466 8.218 1.00 64.62 79 LEU A CA 1
ATOM 609 C C . LEU A 1 79 ? 6.304 17.791 8.799 1.00 64.62 79 LEU A C 1
ATOM 611 O O . LEU A 1 79 ? 5.518 18.531 9.3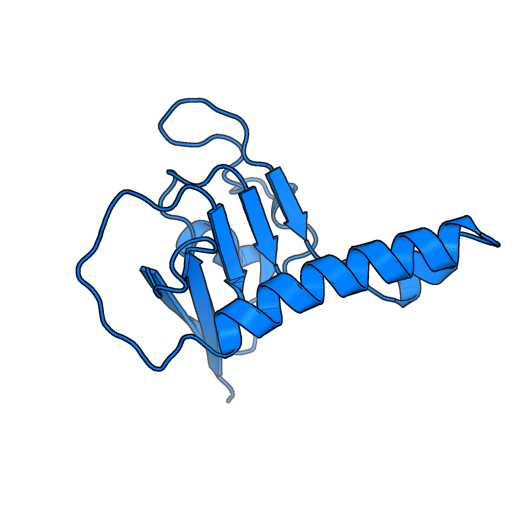80 1.00 64.62 79 LEU A O 1
ATOM 615 N N . LYS A 1 80 ? 7.571 18.154 8.544 1.00 62.09 80 LYS A N 1
ATOM 616 C CA . LYS A 1 80 ? 8.175 19.435 8.972 1.00 62.09 80 LYS A CA 1
ATOM 617 C C . LYS A 1 80 ? 7.485 20.689 8.414 1.00 62.09 80 LYS A C 1
ATOM 619 O O . LYS A 1 80 ? 7.767 21.786 8.883 1.00 62.09 80 LYS A O 1
ATOM 624 N N . LYS A 1 81 ? 6.602 20.554 7.415 1.00 62.62 81 LYS A N 1
ATOM 625 C CA . LYS A 1 81 ? 5.794 21.673 6.898 1.00 62.62 81 LYS A CA 1
ATOM 626 C C . LYS A 1 81 ? 4.637 22.055 7.830 1.00 62.62 81 LYS A C 1
ATOM 628 O O . LYS A 1 81 ? 4.071 23.130 7.663 1.00 62.62 81 LYS A O 1
ATOM 633 N N . ALA A 1 82 ? 4.271 21.195 8.781 1.00 61.28 82 ALA A N 1
ATOM 634 C CA . ALA A 1 82 ? 3.310 21.505 9.833 1.00 61.28 82 ALA A CA 1
ATOM 635 C C . ALA A 1 82 ? 4.062 21.970 11.091 1.00 61.28 82 ALA A C 1
ATOM 637 O O . ALA A 1 82 ? 4.989 21.295 11.531 1.00 61.28 82 ALA A O 1
ATOM 638 N N . SER A 1 83 ? 3.679 23.113 11.664 1.00 54.41 83 SER A N 1
ATOM 639 C CA . SER A 1 83 ? 4.256 23.636 12.909 1.00 54.41 83 SER A CA 1
ATOM 640 C C . SER A 1 83 ? 3.386 23.298 14.131 1.00 54.41 83 SER A C 1
ATOM 642 O O . SER A 1 83 ? 2.167 23.143 14.018 1.00 54.41 83 SER A O 1
ATOM 644 N N . GLY A 1 84 ? 4.017 23.193 15.306 1.00 71.50 84 GLY A N 1
ATOM 645 C CA . GLY A 1 84 ? 3.342 23.086 16.610 1.00 71.50 84 GLY A CA 1
ATOM 646 C C . GLY A 1 84 ? 2.699 21.724 16.906 1.00 71.50 84 GLY A C 1
ATOM 647 O O . GLY A 1 84 ? 3.187 20.687 16.467 1.00 71.50 84 GLY A O 1
ATOM 648 N N . GLU A 1 85 ? 1.583 21.721 17.641 1.00 68.75 85 GLU A N 1
ATOM 649 C CA . GLU A 1 85 ? 0.861 20.513 18.099 1.00 68.75 85 GLU A CA 1
ATOM 650 C C . GLU A 1 85 ? 0.449 19.567 16.960 1.00 68.75 85 GLU A C 1
ATOM 652 O O . GLU A 1 85 ? 0.425 18.343 17.108 1.00 68.75 85 GLU A O 1
ATOM 657 N N . LYS A 1 86 ? 0.184 20.127 15.775 1.00 70.44 86 LYS A N 1
ATOM 658 C CA . LYS A 1 86 ? -0.179 19.365 14.576 1.00 70.44 86 LYS A CA 1
ATOM 659 C C . LYS A 1 86 ? 0.959 18.457 14.098 1.00 70.44 86 LYS A C 1
ATOM 661 O O . LYS A 1 86 ? 0.687 17.416 13.506 1.00 70.44 86 LYS A O 1
ATOM 666 N N . PHE A 1 87 ? 2.214 18.825 14.359 1.00 73.19 87 PHE A N 1
ATOM 667 C CA . PHE A 1 87 ? 3.376 17.997 14.039 1.00 73.19 87 PHE A CA 1
ATOM 668 C C . PHE A 1 87 ? 3.421 16.729 14.898 1.00 73.19 87 PHE A C 1
ATOM 670 O O . PHE A 1 87 ? 3.583 15.638 14.356 1.00 73.19 87 PHE A O 1
ATOM 677 N N . GLU A 1 88 ? 3.211 16.854 16.211 1.00 73.88 88 GLU A N 1
ATOM 678 C CA . GLU A 1 88 ? 3.221 15.711 17.135 1.00 73.88 88 GLU A CA 1
ATOM 679 C C . GLU A 1 88 ? 2.048 14.757 16.875 1.00 73.88 88 GLU A C 1
ATOM 681 O O . GLU A 1 88 ? 2.239 13.543 16.840 1.00 73.88 88 GLU A O 1
ATOM 686 N N . LEU A 1 89 ? 0.857 15.286 16.569 1.00 74.56 89 LEU A N 1
ATOM 687 C CA . LEU A 1 89 ? -0.291 14.476 16.141 1.00 74.56 89 LEU A CA 1
ATOM 688 C C . LEU A 1 89 ? -0.007 13.704 14.847 1.00 74.56 89 LEU A C 1
ATOM 690 O O . LEU A 1 89 ? -0.269 12.505 14.765 1.00 74.56 89 LEU A O 1
ATOM 694 N N . LEU A 1 90 ? 0.556 14.369 13.832 1.00 74.88 90 LEU A N 1
ATOM 695 C CA . LEU A 1 90 ? 0.912 13.707 12.575 1.00 74.88 90 LEU A CA 1
ATOM 696 C C . LEU A 1 90 ? 1.997 12.649 12.778 1.00 74.88 90 LEU A C 1
ATOM 698 O O . LEU A 1 90 ? 1.925 11.582 12.176 1.00 74.88 90 LEU A O 1
ATOM 702 N N . LYS A 1 91 ? 2.971 12.921 13.647 1.00 77.62 91 LYS A N 1
ATOM 703 C CA . LYS A 1 91 ? 4.014 11.969 14.019 1.00 77.62 91 LYS A CA 1
ATOM 704 C C . LYS A 1 91 ? 3.424 10.752 14.731 1.00 77.62 91 LYS A C 1
ATOM 706 O O . LYS A 1 91 ? 3.800 9.639 14.390 1.00 77.62 91 LYS A O 1
ATOM 711 N N . ALA A 1 92 ? 2.475 10.936 15.650 1.00 78.31 92 ALA A N 1
ATOM 712 C CA . ALA A 1 92 ? 1.790 9.837 16.329 1.00 78.31 92 ALA A CA 1
ATOM 713 C C . ALA A 1 92 ? 0.961 8.976 15.360 1.00 78.31 92 ALA A C 1
ATOM 715 O O . ALA A 1 92 ? 1.026 7.750 15.427 1.00 78.31 92 ALA A O 1
ATOM 716 N N . ILE A 1 93 ? 0.243 9.597 14.416 1.00 78.50 93 ILE A N 1
ATOM 717 C CA . ILE A 1 93 ? -0.502 8.885 13.361 1.00 78.50 93 ILE A CA 1
ATOM 718 C C . ILE A 1 93 ? 0.452 8.066 12.485 1.00 78.50 93 ILE A C 1
ATOM 720 O O . ILE A 1 93 ? 0.206 6.891 12.221 1.00 78.50 93 ILE A O 1
ATOM 724 N N . GLU A 1 94 ? 1.557 8.669 12.056 1.00 76.31 94 GLU A N 1
ATOM 725 C CA . GLU A 1 94 ? 2.571 8.002 11.241 1.00 76.31 94 GLU A CA 1
ATOM 726 C C . GLU A 1 94 ? 3.224 6.829 11.990 1.00 76.31 94 GLU A C 1
ATOM 728 O O . G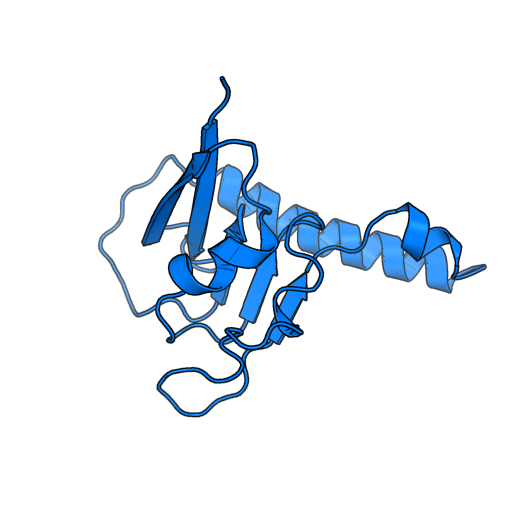LU A 1 94 ? 3.479 5.759 11.428 1.00 76.31 94 GLU A O 1
ATOM 733 N N . HIS A 1 95 ? 3.434 7.003 13.294 1.00 76.50 95 HIS A N 1
ATOM 734 C CA . HIS A 1 95 ? 3.943 5.960 14.172 1.00 76.50 95 HIS A CA 1
ATOM 735 C C . HIS A 1 95 ? 2.933 4.817 14.348 1.00 76.50 95 HIS A C 1
ATOM 737 O O . HIS A 1 95 ? 3.326 3.651 14.366 1.00 76.50 95 HIS A O 1
ATOM 743 N N . ALA A 1 96 ? 1.635 5.125 14.429 1.00 75.12 96 ALA A N 1
ATOM 744 C CA . ALA A 1 96 ? 0.573 4.125 14.499 1.00 75.12 96 ALA A CA 1
ATOM 745 C C . ALA A 1 96 ? 0.482 3.303 13.203 1.00 75.12 96 ALA A C 1
ATOM 747 O O . ALA A 1 96 ? 0.447 2.076 13.267 1.00 75.12 96 ALA A O 1
ATOM 748 N N . LYS A 1 97 ? 0.551 3.949 12.030 1.00 73.44 97 LYS A N 1
ATOM 749 C CA . LYS A 1 97 ? 0.617 3.250 10.731 1.00 73.44 97 LYS A CA 1
ATOM 750 C C . LYS A 1 97 ? 1.838 2.339 10.632 1.00 73.44 97 LYS A C 1
ATOM 752 O O . LYS A 1 97 ? 1.735 1.182 10.230 1.00 73.44 97 LYS A O 1
ATOM 757 N N . SER A 1 98 ? 2.990 2.838 11.074 1.00 71.00 98 SER A N 1
ATOM 758 C CA . SER A 1 98 ? 4.226 2.052 11.120 1.00 71.00 98 SER A CA 1
ATOM 759 C C . SER A 1 98 ? 4.123 0.858 12.080 1.00 71.00 98 SER A C 1
ATOM 761 O O . SER A 1 98 ? 4.720 -0.183 11.815 1.00 71.00 98 SER A O 1
ATOM 763 N N . SER A 1 99 ? 3.337 0.977 13.156 1.00 69.75 99 SER A N 1
ATOM 764 C CA . SER A 1 99 ? 3.078 -0.115 14.103 1.00 69.75 99 SER A CA 1
ATOM 765 C C . SER A 1 99 ? 2.236 -1.240 13.485 1.00 69.75 99 SER A C 1
ATOM 767 O O . SER A 1 99 ? 2.565 -2.417 13.650 1.00 69.75 99 SER A O 1
ATOM 769 N N . VAL A 1 100 ? 1.206 -0.892 12.696 1.00 68.12 100 VAL A N 1
ATOM 770 C CA . VAL A 1 100 ? 0.422 -1.865 11.906 1.00 68.12 100 VAL A CA 1
ATOM 771 C C . VAL A 1 100 ? 1.352 -2.642 10.976 1.00 68.12 100 VAL A C 1
ATOM 773 O O . VAL A 1 100 ? 1.363 -3.871 11.000 1.00 68.12 100 VAL A O 1
ATOM 776 N N . ARG A 1 101 ? 2.232 -1.932 10.261 1.00 69.31 101 ARG A N 1
ATOM 777 C CA . ARG A 1 101 ? 3.256 -2.537 9.399 1.00 69.31 101 ARG A CA 1
ATOM 778 C C . ARG A 1 101 ? 4.178 -3.494 10.162 1.00 69.31 101 ARG A C 1
ATOM 780 O O . ARG A 1 101 ? 4.432 -4.603 9.704 1.00 69.31 101 ARG A O 1
ATOM 787 N N . SER A 1 102 ? 4.698 -3.089 11.325 1.00 61.69 102 SER A N 1
ATOM 788 C CA . SER A 1 102 ? 5.608 -3.940 12.107 1.00 61.69 102 SER A CA 1
ATOM 789 C C . SER A 1 102 ?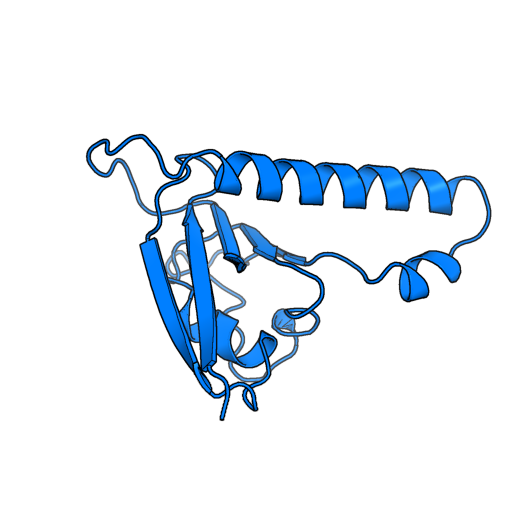 4.927 -5.175 12.687 1.00 61.69 102 SER A C 1
ATOM 791 O O . SER A 1 102 ? 5.574 -6.208 12.831 1.00 61.69 102 SER A O 1
ATOM 793 N N . LYS A 1 103 ? 3.627 -5.090 12.993 1.00 61.50 103 LYS A N 1
ATOM 794 C CA . LYS A 1 103 ? 2.854 -6.234 13.481 1.00 61.50 103 LYS A CA 1
ATOM 795 C C . LYS A 1 103 ? 2.707 -7.297 12.396 1.00 61.50 103 LYS A C 1
ATOM 797 O O . LYS A 1 103 ? 2.908 -8.475 12.669 1.00 61.50 103 LYS A O 1
ATOM 802 N N . VAL A 1 104 ? 2.447 -6.862 11.166 1.00 58.22 104 VAL A N 1
ATOM 803 C CA . VAL A 1 104 ? 2.415 -7.734 9.987 1.00 58.22 104 VAL A CA 1
ATOM 804 C C . VAL A 1 104 ? 3.792 -8.363 9.728 1.00 58.22 104 VAL A C 1
ATOM 806 O O . VAL A 1 104 ? 3.881 -9.555 9.457 1.00 58.22 104 VAL A O 1
ATOM 809 N N . ASN A 1 105 ? 4.876 -7.611 9.940 1.00 52.62 105 ASN A N 1
ATOM 810 C CA . ASN A 1 105 ? 6.255 -8.097 9.782 1.00 52.62 105 ASN A CA 1
ATOM 811 C C . ASN A 1 105 ? 6.659 -9.191 10.805 1.00 52.62 105 ASN A C 1
ATOM 813 O O . ASN A 1 105 ? 7.553 -9.988 10.546 1.00 52.62 105 ASN A O 1
ATOM 817 N N . ILE A 1 106 ? 5.989 -9.267 11.964 1.00 49.38 106 ILE A N 1
ATOM 818 C CA . ILE A 1 106 ? 6.200 -10.314 12.987 1.00 49.38 106 ILE A CA 1
ATOM 819 C C . ILE A 1 106 ? 5.399 -11.598 12.701 1.00 49.38 106 ILE A C 1
ATOM 821 O O . ILE A 1 106 ? 5.721 -12.657 13.238 1.00 49.38 106 ILE A O 1
ATOM 825 N N . CYS A 1 107 ? 4.387 -11.540 11.831 1.00 45.84 107 CYS A N 1
ATOM 826 C CA . CYS A 1 107 ? 3.463 -12.649 11.570 1.00 45.84 107 CYS A CA 1
ATOM 827 C C . CYS A 1 107 ? 3.952 -13.678 10.536 1.00 45.84 107 CYS A C 1
ATOM 829 O O . CYS A 1 107 ? 3.209 -14.597 10.205 1.00 45.84 107 CYS A O 1
ATOM 831 N N . PHE A 1 108 ? 5.216 -13.624 10.102 1.00 45.16 108 PHE A N 1
ATOM 832 C CA . PHE A 1 108 ? 5.803 -14.590 9.155 1.00 45.16 108 PHE A CA 1
ATOM 833 C C . PHE A 1 108 ? 5.924 -16.040 9.701 1.00 45.16 108 PHE A C 1
ATOM 835 O O . PHE A 1 108 ? 6.546 -16.891 9.072 1.00 45.16 108 PHE A O 1
ATOM 842 N N . ALA A 1 109 ? 5.352 -16.349 10.874 1.00 37.03 109 ALA A N 1
ATOM 843 C CA . ALA A 1 109 ? 5.583 -17.591 11.620 1.00 37.03 109 ALA A CA 1
ATOM 844 C C . ALA A 1 109 ? 4.352 -18.499 11.831 1.00 37.03 109 ALA A C 1
ATOM 846 O O . ALA A 1 109 ? 4.476 -19.516 12.520 1.00 37.03 109 ALA A O 1
ATOM 847 N N . HIS A 1 110 ? 3.171 -18.202 11.274 1.00 35.25 110 HIS A N 1
ATOM 848 C CA . HIS A 1 110 ? 2.026 -19.103 11.452 1.00 35.25 110 HIS A CA 1
ATOM 849 C C . HIS A 1 110 ? 1.137 -19.241 10.213 1.00 35.25 110 HIS A C 1
ATOM 851 O O . HIS A 1 110 ? 0.415 -18.332 9.822 1.00 35.25 110 HIS A O 1
ATOM 857 N N . CYS A 1 111 ? 1.207 -20.426 9.609 1.00 35.19 111 CYS A N 1
ATOM 858 C CA . CYS A 1 111 ? 0.416 -20.845 8.462 1.00 35.19 111 CYS A CA 1
ATOM 859 C C . CYS A 1 111 ? -0.959 -21.327 8.960 1.00 35.19 111 CYS A C 1
ATOM 861 O O . CYS A 1 111 ? -1.045 -22.355 9.629 1.00 35.19 111 CYS A O 1
ATOM 863 N N . PHE A 1 112 ? -2.026 -20.584 8.662 1.00 34.41 112 PHE A N 1
ATOM 864 C CA . PHE A 1 112 ? -3.418 -21.011 8.848 1.00 34.41 112 PHE A CA 1
ATOM 865 C C . PHE A 1 112 ? -4.151 -20.944 7.494 1.00 34.41 112 PHE A C 1
ATOM 867 O O . PHE A 1 112 ? -3.785 -20.120 6.653 1.00 34.41 112 PHE A O 1
ATOM 874 N N . PRO A 1 113 ? -5.152 -21.813 7.240 1.00 38.97 113 PRO A N 1
ATOM 875 C CA . PRO A 1 113 ? -5.862 -21.857 5.964 1.00 38.97 113 PRO A CA 1
ATOM 876 C C . PRO A 1 113 ? -6.625 -20.548 5.683 1.00 38.97 113 PRO A C 1
ATOM 878 O O . PRO A 1 113 ? -7.042 -19.865 6.622 1.00 38.97 113 PRO A O 1
ATOM 881 N N . PRO A 1 114 ? -6.828 -20.198 4.398 1.00 41.06 114 PRO A N 1
ATOM 882 C CA . PRO A 1 114 ? -7.298 -18.882 3.995 1.00 41.06 114 PRO A CA 1
ATOM 883 C C . PRO A 1 114 ? -8.775 -18.712 4.354 1.00 41.06 114 PRO A C 1
ATOM 885 O O . PRO A 1 114 ? -9.650 -19.371 3.791 1.00 41.06 114 PRO A O 1
ATOM 888 N N . LEU A 1 115 ? -9.067 -17.800 5.275 1.00 42.25 115 LEU A N 1
ATOM 889 C CA . LEU A 1 115 ? -10.417 -17.296 5.481 1.00 42.25 115 LEU A CA 1
ATOM 890 C C . LEU A 1 115 ? -10.507 -15.901 4.875 1.00 42.25 115 LEU A C 1
ATOM 892 O O . LEU A 1 115 ? -9.994 -14.941 5.434 1.00 42.25 115 LEU A O 1
ATOM 896 N N . THR A 1 116 ? -11.248 -15.831 3.769 1.00 50.88 116 THR A N 1
ATOM 897 C CA . THR A 1 116 ? -11.852 -14.630 3.173 1.00 50.88 116 THR A CA 1
ATOM 898 C C . THR A 1 116 ? -10.893 -13.558 2.641 1.00 50.88 116 THR A C 1
ATOM 900 O O . THR A 1 116 ? -10.109 -12.984 3.379 1.00 50.88 116 THR A O 1
ATOM 903 N N . SER A 1 117 ? -11.043 -13.284 1.340 1.00 52.66 117 SER A N 1
ATOM 904 C CA . SER A 1 117 ? -10.520 -12.161 0.543 1.00 52.66 117 SER A CA 1
ATOM 905 C C . SER A 1 117 ? -9.958 -10.976 1.343 1.00 52.66 117 SER A C 1
ATOM 907 O O . SER A 1 117 ? -10.689 -10.451 2.196 1.00 52.66 117 SER A O 1
ATOM 909 N N . PRO A 1 118 ? -8.738 -10.490 1.036 1.00 56.25 118 PRO A N 1
ATOM 910 C CA . PRO A 1 118 ? -8.129 -9.419 1.806 1.00 56.25 118 PRO A CA 1
ATOM 911 C C . PRO A 1 118 ? -8.986 -8.163 1.708 1.00 56.25 118 PRO A C 1
ATOM 913 O O . PRO A 1 118 ? -9.206 -7.597 0.633 1.00 56.25 118 PRO A O 1
ATOM 916 N N . ARG A 1 119 ? -9.528 -7.749 2.856 1.00 68.81 119 ARG A N 1
ATOM 917 C CA . ARG A 1 119 ? -10.281 -6.496 2.985 1.00 68.81 119 ARG A CA 1
ATOM 918 C C . ARG A 1 119 ? -9.333 -5.318 3.156 1.00 68.81 119 ARG A C 1
ATOM 920 O O . ARG A 1 119 ? -9.702 -4.214 2.773 1.00 68.81 119 ARG A O 1
ATOM 927 N N . ASN A 1 120 ? -8.131 -5.561 3.672 1.00 78.38 120 ASN A N 1
ATOM 928 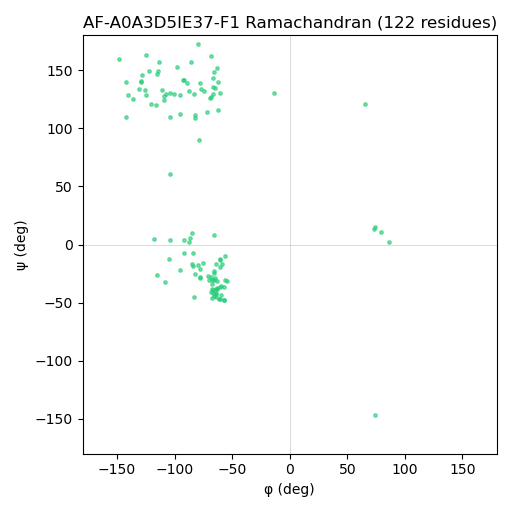C CA . ASN A 1 120 ? -7.111 -4.563 3.957 1.00 78.38 120 ASN A CA 1
ATOM 929 C C . ASN A 1 120 ? -5.740 -5.142 3.579 1.00 78.38 120 ASN A C 1
ATOM 931 O O . ASN A 1 120 ? -5.400 -6.222 4.052 1.00 78.38 120 ASN A O 1
ATOM 935 N N . ALA A 1 121 ? -4.937 -4.429 2.792 1.00 79.81 121 ALA A N 1
ATOM 936 C CA . ALA A 1 121 ? -3.595 -4.874 2.413 1.00 79.81 121 ALA A CA 1
ATOM 937 C C . ALA A 1 121 ? -2.505 -3.960 2.975 1.00 79.81 121 ALA A C 1
ATOM 939 O O . ALA A 1 121 ? -2.674 -2.745 3.093 1.00 79.81 121 ALA A O 1
ATOM 940 N N . VAL A 1 122 ? -1.361 -4.554 3.294 1.00 79.31 122 VAL A N 1
ATOM 941 C CA . VAL A 1 122 ? -0.114 -3.879 3.644 1.00 79.31 122 VAL A CA 1
ATOM 942 C C . VAL A 1 122 ? 0.929 -4.230 2.591 1.00 79.31 122 VAL A C 1
ATOM 944 O O . VAL A 1 122 ? 1.268 -5.398 2.433 1.00 79.31 122 VAL A O 1
ATOM 947 N N . ILE A 1 123 ? 1.449 -3.212 1.908 1.00 82.31 123 ILE A N 1
ATOM 948 C CA . ILE A 1 123 ? 2.534 -3.323 0.933 1.00 82.31 123 ILE A CA 1
ATOM 949 C C . ILE A 1 123 ? 3.863 -2.896 1.565 1.00 82.31 123 ILE A C 1
ATOM 951 O O . ILE A 1 123 ? 3.968 -1.839 2.203 1.00 82.31 123 ILE A O 1
ATOM 955 N N . LEU A 1 124 ? 4.871 -3.750 1.405 1.00 76.50 124 LEU A N 1
ATOM 956 C CA . LEU A 1 124 ? 6.221 -3.614 1.957 1.00 76.50 124 LEU A CA 1
ATOM 957 C C . LEU A 1 124 ? 7.246 -3.440 0.843 1.00 76.50 124 LEU A C 1
ATOM 959 O O . LEU A 1 124 ? 7.060 -4.044 -0.238 1.00 76.50 124 LEU A O 1
#

Nearest PDB structures (foldseek):
  3io5-assembly1_A  TM=4.181E-01  e=4.282E+00  Tequatrovirus T4
  7vew-assembly2_B  TM=4.798E-01  e=6.309E+00  Sphingomonas sp. A1
  1zuw-assembly1_A  TM=2.732E-01  e=8.715E+00  Bacillus subtilis

Sequence (124 aa):
FGYKEHISVDADSGLVHTVETTSANVHDSNMVVELLQGTEKEIYGDSGYLGAEKKDDAILVNNEGKPIRYQINKRPSQLKKASGEKFELLKAIEHAKSSVRSKVNICFAHCFPPLTSPRNAVIL

pLDDT: mean 74.89, std 13.26, range [34.41, 87.38]

Radius of gyration: 15.14 Å; Cα contacts (8 Å, |Δi|>4): 198; chains: 1; bounding box: 40×46×33 Å

Secondary structure (DSSP, 8-state):
--EEEEEEEETTT--EEEEEEEETTS-GGGTHHHH--S--SEEEE-TTSTTGGGSTT---B-TTSPBPEEEEPPPHHHHTTS-THHHHHHHHHHHHHHHHHHHHHH-TT------S--SEEEE-

Solvent-accessible surface area (backbone atoms only — not comparable to full-atom values): 7172 Å² total; per-residue (Å²): 140,61,71,44,72,39,40,19,25,25,64,88,79,29,46,77,78,33,75,48,78,43,56,61,84,61,59,58,31,67,48,54,56,78,45,52,88,42,59,38,40,34,38,37,31,50,52,66,38,54,65,28,85,74,42,95,77,41,75,53,51,19,82,86,72,45,70,38,44,79,53,52,40,76,52,71,77,66,47,68,76,44,71,68,73,60,30,56,54,52,49,50,53,52,50,52,55,51,48,57,53,52,53,42,68,68,37,84,79,70,94,72,83,90,76,73,78,47,53,30,34,32,43,87

Foldseek 3Di:
DDKDKKWKAQLPQLHTDDIDIGDPPDQPLVCPLVRDPLQEQEEEEEPSNPCNCVDPSRSQHGPVRHGHHYRYADDLVVLVVDDDPSSVVSVVVSVVSVVSVVVSVVNPPDDDDDDDDRHHMYMD